Protein AF-A0A4U7JE19-F1 (afdb_monomer_lite)

Structure (mmCIF, N/CA/C/O backbone):
data_AF-A0A4U7JE19-F1
#
_entry.id   AF-A0A4U7JE19-F1
#
loop_
_atom_site.group_PDB
_atom_site.id
_atom_site.type_symbol
_atom_site.label_atom_id
_atom_site.label_alt_id
_atom_site.label_comp_id
_atom_site.label_asym_id
_atom_site.label_entity_id
_atom_site.label_seq_id
_atom_site.pdbx_PDB_ins_code
_atom_site.Cartn_x
_atom_site.Cartn_y
_atom_site.Cartn_z
_atom_site.occupancy
_atom_site.B_iso_or_equiv
_atom_site.auth_seq_id
_atom_site.auth_comp_id
_atom_site.auth_asym_id
_atom_site.auth_atom_id
_atom_site.pdbx_PDB_model_num
ATOM 1 N N . MET A 1 1 ? 9.602 -13.756 15.848 1.00 51.50 1 MET A N 1
ATOM 2 C CA . MET A 1 1 ? 9.318 -13.499 17.275 1.00 51.50 1 MET A CA 1
ATOM 3 C C . MET A 1 1 ? 8.115 -12.572 17.294 1.00 51.50 1 MET A C 1
ATOM 5 O O . MET A 1 1 ? 8.209 -11.512 16.691 1.00 51.50 1 MET A O 1
ATOM 9 N N . SER A 1 2 ? 6.963 -13.015 17.799 1.00 79.69 2 SER A N 1
ATOM 10 C CA . SER A 1 2 ? 5.766 -12.168 17.859 1.00 79.69 2 SER A CA 1
ATOM 11 C C . SER A 1 2 ? 5.886 -11.233 19.055 1.00 79.69 2 SER A C 1
ATOM 13 O O . SER A 1 2 ? 6.112 -11.711 20.164 1.00 79.69 2 SER A O 1
ATOM 15 N N . ILE A 1 3 ? 5.747 -9.933 18.824 1.00 89.31 3 ILE A N 1
ATOM 16 C CA . ILE A 1 3 ? 5.637 -8.944 19.894 1.00 89.31 3 ILE A CA 1
ATOM 17 C C . ILE A 1 3 ? 4.306 -9.143 20.639 1.00 89.31 3 ILE A C 1
ATOM 19 O O . ILE A 1 3 ? 3.271 -9.375 20.008 1.00 89.31 3 ILE A O 1
ATOM 23 N N . SER A 1 4 ? 4.332 -9.117 21.968 1.00 94.69 4 SER A N 1
ATOM 24 C CA . SER A 1 4 ? 3.131 -9.200 22.808 1.00 94.69 4 SER A CA 1
ATOM 25 C C . SER A 1 4 ? 2.327 -7.897 22.777 1.00 94.69 4 SER A C 1
ATOM 27 O O . SER A 1 4 ? 2.812 -6.851 22.339 1.00 94.69 4 SER A O 1
ATOM 29 N N . PHE A 1 5 ? 1.078 -7.947 23.247 1.00 93.50 5 PHE A N 1
ATOM 30 C CA . PHE A 1 5 ? 0.243 -6.750 23.359 1.00 93.50 5 PHE A CA 1
ATOM 31 C C . PHE A 1 5 ? 0.865 -5.733 24.324 1.00 93.50 5 PHE A C 1
ATOM 33 O O . PHE A 1 5 ? 0.943 -4.546 24.015 1.00 93.50 5 PHE A O 1
ATOM 40 N N . GLU A 1 6 ? 1.376 -6.210 25.456 1.00 96.25 6 GLU A N 1
ATOM 41 C CA . GLU A 1 6 ? 2.034 -5.389 26.466 1.00 96.25 6 GLU A CA 1
ATOM 42 C C . GLU A 1 6 ? 3.272 -4.699 25.890 1.00 96.25 6 GLU A C 1
ATOM 44 O O . GLU A 1 6 ? 3.442 -3.497 26.082 1.00 96.25 6 GLU A O 1
ATOM 49 N N . GLU A 1 7 ? 4.099 -5.419 25.127 1.00 96.62 7 GLU A N 1
ATOM 50 C CA . GLU A 1 7 ? 5.265 -4.842 24.448 1.00 96.62 7 GLU A CA 1
ATOM 51 C C . GLU A 1 7 ? 4.863 -3.828 23.367 1.00 96.62 7 GLU A C 1
ATOM 53 O O . GLU A 1 7 ? 5.480 -2.767 23.273 1.00 96.62 7 GLU A O 1
ATOM 58 N N . LEU A 1 8 ? 3.808 -4.100 22.586 1.00 95.12 8 LEU A N 1
ATOM 59 C CA . LEU A 1 8 ? 3.284 -3.159 21.586 1.00 95.12 8 LEU A CA 1
ATOM 60 C C . LEU A 1 8 ? 2.857 -1.834 22.212 1.00 95.12 8 LEU A C 1
ATOM 62 O O . LEU A 1 8 ? 3.075 -0.778 21.612 1.00 95.12 8 LEU A O 1
ATOM 66 N N . MET A 1 9 ? 2.255 -1.879 23.400 1.00 97.19 9 MET A N 1
ATOM 67 C CA . MET A 1 9 ? 1.803 -0.682 24.105 1.00 97.19 9 MET A CA 1
ATOM 68 C C . MET A 1 9 ? 2.962 0.198 24.590 1.00 97.19 9 MET A C 1
ATOM 70 O O . MET A 1 9 ? 2.796 1.414 24.679 1.00 97.19 9 MET A O 1
ATOM 74 N N . GLN A 1 10 ? 4.143 -0.384 24.828 1.00 96.88 10 GLN A N 1
ATOM 75 C CA . GLN A 1 10 ? 5.346 0.356 25.231 1.00 96.88 10 GLN A CA 1
ATOM 76 C C . GLN A 1 10 ? 6.071 1.049 24.063 1.00 96.88 10 GLN A C 1
ATOM 78 O O . GLN A 1 10 ? 7.018 1.804 24.288 1.00 96.88 10 GLN A O 1
ATOM 83 N N . ILE A 1 11 ? 5.664 0.817 22.810 1.00 96.38 11 ILE A N 1
ATOM 84 C CA . ILE A 1 11 ? 6.288 1.467 21.651 1.00 96.38 11 ILE A CA 1
ATOM 85 C C . ILE A 1 11 ? 5.779 2.904 21.523 1.00 96.38 11 ILE A C 1
ATOM 87 O O . ILE A 1 11 ? 4.625 3.142 21.166 1.00 96.38 11 ILE A O 1
ATOM 91 N N . GLY A 1 12 ? 6.667 3.876 21.742 1.00 96.19 12 GLY A N 1
ATOM 92 C CA . GLY A 1 12 ? 6.372 5.294 21.533 1.00 96.19 12 GLY A CA 1
ATOM 93 C C . GLY A 1 12 ? 5.115 5.736 22.288 1.00 96.19 12 GLY A C 1
ATOM 94 O O . GLY A 1 12 ? 5.039 5.600 23.503 1.00 96.19 12 GLY A O 1
ATOM 95 N N . ASN A 1 13 ? 4.119 6.241 21.557 1.00 96.81 13 ASN A N 1
ATOM 96 C CA . ASN A 1 13 ? 2.845 6.705 22.122 1.00 96.81 13 ASN A CA 1
ATOM 97 C C . ASN A 1 13 ? 1.699 5.691 21.950 1.00 96.81 13 ASN A C 1
ATOM 99 O O . ASN A 1 13 ? 0.528 6.076 22.006 1.00 96.81 13 ASN A O 1
ATOM 103 N N . ASN A 1 14 ? 2.000 4.412 21.706 1.00 97.06 14 ASN A N 1
ATOM 104 C CA . ASN A 1 14 ? 0.981 3.416 21.376 1.00 97.06 14 ASN A CA 1
ATOM 105 C C . ASN A 1 14 ? -0.076 3.248 22.465 1.00 97.06 14 ASN A C 1
ATOM 107 O O . ASN A 1 14 ? -1.252 3.229 22.118 1.00 97.06 14 ASN A O 1
ATOM 111 N N . GLN A 1 15 ? 0.304 3.199 23.747 1.00 97.94 15 GLN A N 1
ATOM 112 C CA . GLN A 1 15 ? -0.662 3.123 24.851 1.00 97.94 15 GLN A CA 1
ATOM 113 C C . GLN A 1 15 ? -1.706 4.248 24.773 1.00 97.94 15 GLN A C 1
ATOM 115 O O . GLN A 1 15 ? -2.908 3.991 24.758 1.00 97.94 15 GLN A O 1
ATOM 120 N N . PHE A 1 16 ? -1.249 5.498 24.653 1.00 97.75 16 PHE A N 1
ATOM 121 C CA . PHE A 1 16 ? -2.132 6.660 24.553 1.00 97.75 16 PHE A CA 1
ATOM 122 C C . PHE A 1 16 ? -3.012 6.607 23.294 1.00 97.75 16 PHE A C 1
ATOM 124 O O . PHE A 1 16 ? -4.223 6.823 23.365 1.00 97.75 16 PHE A O 1
ATOM 131 N N . ASN A 1 17 ? -2.423 6.288 22.138 1.00 97.00 17 ASN A N 1
ATOM 132 C CA . ASN A 1 17 ? -3.153 6.194 20.872 1.00 97.00 17 ASN A CA 1
ATOM 133 C C . ASN A 1 17 ? -4.205 5.077 20.896 1.00 97.00 17 ASN A C 1
ATOM 135 O O . ASN A 1 17 ? -5.307 5.261 20.381 1.00 97.00 17 ASN A O 1
ATOM 139 N N . PHE A 1 18 ? -3.887 3.938 21.513 1.00 96.56 18 PHE A N 1
ATOM 140 C CA . PHE A 1 18 ? -4.804 2.818 21.683 1.00 96.56 18 PHE A CA 1
ATOM 141 C C . PHE A 1 18 ? -5.996 3.208 22.560 1.00 96.56 18 PHE A C 1
ATOM 143 O O . PHE A 1 18 ? -7.142 2.988 22.170 1.00 96.56 18 PHE A O 1
ATOM 150 N N . GLU A 1 19 ? -5.753 3.853 23.703 1.00 97.25 19 GLU A N 1
ATOM 151 C CA . GLU A 1 19 ? -6.820 4.354 24.576 1.00 97.25 19 GLU A CA 1
ATOM 152 C C . GLU A 1 19 ? -7.736 5.347 23.847 1.00 97.25 19 GLU A C 1
ATOM 154 O O . GLU A 1 19 ? -8.962 5.224 23.925 1.00 97.25 19 GLU A O 1
ATOM 159 N N . LYS A 1 20 ? -7.162 6.279 23.072 1.00 97.31 20 LYS A N 1
ATOM 160 C CA . LYS A 1 20 ? -7.931 7.221 22.245 1.00 97.31 20 LYS A CA 1
ATOM 161 C C . LYS A 1 20 ? -8.734 6.543 21.145 1.00 97.31 20 LYS A C 1
ATOM 163 O O . LYS A 1 20 ? -9.882 6.921 20.911 1.00 97.31 20 LYS A O 1
ATOM 168 N N . LEU A 1 21 ? -8.172 5.525 20.500 1.00 95.00 21 LEU A N 1
ATOM 169 C CA . LEU A 1 21 ? -8.889 4.740 19.503 1.00 95.00 21 LEU A CA 1
ATOM 170 C C . LEU A 1 21 ? -10.094 4.026 20.132 1.00 95.00 21 LEU A C 1
ATOM 172 O O . LEU A 1 21 ? -11.197 4.102 19.596 1.00 95.00 21 LEU A O 1
ATOM 176 N N . VAL A 1 22 ? -9.914 3.397 21.298 1.00 95.00 22 VAL A N 1
ATOM 177 C CA . VAL A 1 22 ? -11.000 2.725 22.031 1.00 95.00 22 VAL A CA 1
ATOM 178 C C . VAL A 1 22 ? -12.083 3.716 22.469 1.00 95.00 22 VAL A C 1
ATOM 180 O O . VAL A 1 22 ? -13.270 3.394 22.386 1.00 95.00 22 VAL A O 1
ATOM 183 N N . GLU A 1 23 ? -11.706 4.913 22.924 1.00 96.25 23 GLU A N 1
ATOM 184 C CA . GLU A 1 23 ? -12.645 5.996 23.248 1.00 96.25 23 GLU A CA 1
ATOM 185 C C . GLU A 1 23 ? -13.483 6.387 22.018 1.00 96.25 23 GLU A C 1
ATOM 187 O O . GLU A 1 23 ? -14.715 6.397 22.086 1.00 96.25 23 GLU A O 1
ATOM 192 N N . GLN A 1 24 ? -12.835 6.614 20.870 1.00 94.88 24 GLN A N 1
ATOM 193 C CA . GLN A 1 24 ? -13.510 6.981 19.622 1.00 94.88 24 GLN A CA 1
ATOM 194 C C . GLN A 1 24 ? -14.447 5.874 19.115 1.00 94.88 24 GLN A C 1
ATOM 196 O O . GLN A 1 24 ? -15.573 6.169 18.707 1.00 94.88 24 GLN A O 1
ATOM 201 N N . MET A 1 25 ? -14.029 4.606 19.188 1.00 92.50 25 MET A N 1
ATOM 202 C CA . MET A 1 25 ? -14.845 3.448 18.788 1.00 92.50 25 MET A CA 1
ATOM 203 C C . MET A 1 25 ? -16.111 3.277 19.640 1.00 92.50 25 MET A C 1
ATOM 205 O O . MET A 1 25 ? -17.094 2.707 19.173 1.00 92.50 25 MET A O 1
ATOM 209 N N . LYS A 1 26 ? -16.108 3.769 20.886 1.00 92.56 26 LYS A N 1
ATOM 210 C CA . LYS A 1 26 ? -17.284 3.765 21.775 1.00 92.56 26 LYS A CA 1
ATOM 211 C C . LYS A 1 26 ? -18.206 4.967 21.563 1.00 92.56 26 LYS A C 1
ATOM 213 O O . LYS A 1 26 ? -19.311 4.982 22.105 1.00 92.56 26 LYS A O 1
ATOM 218 N N . SER A 1 27 ? -17.769 5.978 20.814 1.00 92.88 27 SER A N 1
ATOM 219 C CA . SER A 1 27 ? -18.594 7.142 20.494 1.00 92.88 27 SER A CA 1
ATOM 220 C C . SER A 1 27 ? -19.648 6.806 19.423 1.00 92.88 27 SER A C 1
ATOM 222 O O . SER A 1 27 ? -19.430 5.903 18.613 1.00 92.88 27 SER A O 1
ATOM 224 N N . PRO A 1 28 ? -20.760 7.561 19.332 1.00 90.75 28 PRO A N 1
ATOM 225 C CA . PRO A 1 28 ? -21.751 7.373 18.268 1.00 90.75 28 PRO A CA 1
ATOM 226 C C . PRO A 1 28 ? -21.201 7.567 16.846 1.00 90.75 28 PRO A C 1
ATOM 228 O O . PRO A 1 28 ? -21.754 7.005 15.905 1.00 90.75 28 PRO A O 1
ATOM 231 N N . LEU A 1 29 ? -20.136 8.365 16.683 1.00 89.25 29 LEU A N 1
ATOM 232 C CA . LEU A 1 29 ? -19.500 8.611 15.384 1.00 89.25 29 LEU A CA 1
ATOM 233 C C . LEU A 1 29 ? -18.667 7.407 14.912 1.00 89.25 29 LEU A C 1
ATOM 235 O O . LEU A 1 29 ? -18.529 7.201 13.709 1.00 89.25 29 LEU A O 1
ATOM 239 N N . ASN A 1 30 ? -18.157 6.604 15.853 1.00 90.81 30 ASN A N 1
ATOM 240 C CA . ASN A 1 30 ? -17.282 5.459 15.597 1.00 90.81 30 ASN A CA 1
ATOM 241 C C . ASN A 1 30 ? -16.020 5.860 14.788 1.00 90.81 30 ASN A C 1
ATOM 243 O O . ASN A 1 30 ? -15.590 7.016 14.840 1.00 90.81 30 ASN A O 1
ATOM 247 N N . ILE A 1 31 ? -15.383 4.915 14.093 1.00 93.25 31 ILE A N 1
ATOM 248 C CA . ILE A 1 31 ? -14.188 5.121 13.266 1.00 93.25 31 ILE A CA 1
ATOM 249 C C . ILE A 1 31 ? -14.462 4.815 11.789 1.00 93.25 31 ILE A C 1
ATOM 251 O O . ILE A 1 31 ? -15.330 4.009 11.455 1.00 93.25 31 ILE A O 1
ATOM 255 N N . ILE A 1 32 ? -13.658 5.419 10.913 1.00 94.81 32 ILE A N 1
ATOM 256 C CA . ILE A 1 32 ? -13.564 5.074 9.491 1.00 94.81 32 ILE A CA 1
ATOM 257 C C . ILE A 1 32 ? -12.141 4.561 9.255 1.00 94.81 32 ILE A C 1
ATOM 259 O O . ILE A 1 32 ? -11.201 5.358 9.306 1.00 94.81 32 ILE A O 1
ATOM 263 N N . PRO A 1 33 ? -11.945 3.249 9.046 1.00 94.19 33 PRO A N 1
ATOM 264 C CA . PRO A 1 33 ? -10.626 2.717 8.742 1.00 94.19 33 PRO A CA 1
ATOM 265 C C . PRO A 1 33 ? -10.117 3.248 7.398 1.00 94.19 33 PRO A C 1
ATOM 267 O O . PRO A 1 33 ? -10.840 3.218 6.402 1.00 94.19 33 PRO A O 1
ATOM 270 N N . PHE A 1 34 ? -8.857 3.682 7.372 1.00 95.19 34 PHE A N 1
ATOM 271 C CA . PHE A 1 34 ? -8.093 3.906 6.148 1.00 95.19 34 PHE A CA 1
ATOM 272 C C . PHE A 1 34 ? -7.005 2.835 6.083 1.00 95.19 34 PHE A C 1
ATOM 274 O O . PHE A 1 34 ? -6.130 2.800 6.949 1.00 95.19 34 PHE A O 1
ATOM 281 N N . VAL A 1 35 ? -7.047 1.962 5.077 1.00 93.38 35 VAL A N 1
ATOM 282 C CA . VAL A 1 35 ? -6.135 0.816 4.960 1.00 93.38 35 VAL A CA 1
ATOM 283 C C . VAL A 1 35 ? -5.394 0.787 3.626 1.00 93.38 35 VAL A C 1
ATOM 285 O O . VAL A 1 35 ? -5.968 1.069 2.580 1.00 93.38 35 VAL A O 1
ATOM 288 N N . GLY A 1 36 ? -4.110 0.435 3.672 1.00 92.94 36 GLY A N 1
ATOM 289 C CA . GLY A 1 36 ? -3.252 0.289 2.492 1.00 92.94 36 GLY A CA 1
ATOM 290 C C . GLY A 1 36 ? -2.763 -1.146 2.284 1.00 92.94 36 GLY A C 1
ATOM 291 O O . GLY A 1 36 ? -3.180 -2.069 2.992 1.00 92.94 36 GLY A O 1
ATOM 292 N N . ALA A 1 37 ? -1.840 -1.325 1.330 1.00 91.06 37 ALA A N 1
ATOM 293 C CA . ALA A 1 37 ? -1.460 -2.640 0.792 1.00 91.06 37 ALA A CA 1
ATOM 294 C C . ALA A 1 37 ? -0.884 -3.592 1.852 1.00 91.06 37 ALA A C 1
ATOM 296 O O . ALA A 1 37 ? -0.941 -4.809 1.706 1.00 91.06 37 ALA A O 1
ATOM 297 N N . GLY A 1 38 ? -0.394 -3.046 2.970 1.00 90.88 38 GLY A N 1
ATOM 298 C CA . GLY A 1 38 ? 0.042 -3.833 4.123 1.00 90.88 38 GLY A CA 1
ATOM 299 C C . GLY A 1 38 ? -1.049 -4.732 4.716 1.00 90.88 38 GLY A C 1
ATOM 300 O O . GLY A 1 38 ? -0.713 -5.764 5.285 1.00 90.88 38 GLY A O 1
ATOM 301 N N . MET A 1 39 ? -2.333 -4.394 4.550 1.00 90.88 39 MET A N 1
ATOM 302 C CA . MET A 1 39 ? -3.446 -5.238 5.009 1.00 90.88 39 MET A CA 1
ATOM 303 C C . MET A 1 39 ? -3.683 -6.461 4.121 1.00 90.88 39 MET A C 1
ATOM 305 O O . MET A 1 39 ? -4.260 -7.437 4.585 1.00 90.88 39 MET A O 1
ATOM 309 N N . SER A 1 40 ? -3.207 -6.432 2.879 1.00 89.88 40 SER A N 1
ATOM 310 C CA . SER A 1 40 ? -3.330 -7.543 1.933 1.00 89.88 40 SER A CA 1
ATOM 311 C C . SER A 1 40 ? -2.061 -8.403 1.869 1.00 89.88 40 SER A C 1
ATOM 313 O O . SER A 1 40 ? -2.01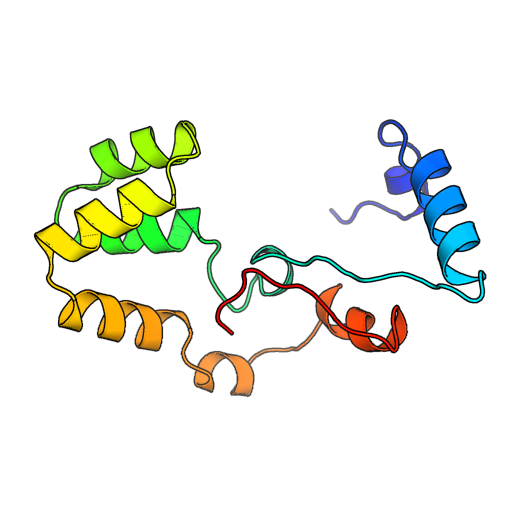9 -9.413 1.168 1.00 89.88 40 SER A O 1
ATOM 315 N N . CYS A 1 41 ? -1.019 -8.042 2.624 1.00 86.75 41 CYS A N 1
ATOM 316 C CA . CYS A 1 41 ? 0.186 -8.848 2.797 1.00 86.75 41 CYS A CA 1
ATOM 317 C C . CYS A 1 41 ? -0.115 -10.046 3.728 1.00 86.75 41 CYS A C 1
ATOM 319 O O . CYS A 1 41 ? -0.744 -9.845 4.768 1.00 86.75 41 CYS A O 1
ATOM 321 N N . PRO A 1 42 ? 0.329 -11.280 3.412 1.00 86.81 42 PRO A N 1
ATOM 322 C CA . PRO A 1 42 ? 1.278 -11.644 2.353 1.00 86.81 42 PRO A CA 1
ATOM 323 C C . PRO A 1 42 ? 0.647 -12.072 1.017 1.00 86.81 42 PRO A C 1
ATOM 325 O O . PRO A 1 42 ? 1.365 -12.560 0.148 1.00 86.81 42 PRO A O 1
ATOM 328 N N . ILE A 1 43 ? -0.668 -11.936 0.841 1.00 90.44 43 ILE A N 1
ATOM 329 C CA . ILE A 1 43 ? -1.380 -12.425 -0.353 1.00 90.44 43 ILE A CA 1
ATOM 330 C C . ILE A 1 43 ? -0.972 -11.630 -1.599 1.00 90.44 43 ILE A C 1
ATOM 332 O O . ILE A 1 43 ? -0.695 -12.213 -2.651 1.00 90.44 43 ILE A O 1
ATOM 336 N N . TYR A 1 44 ? -0.902 -10.307 -1.462 1.00 92.38 44 TYR A N 1
ATOM 337 C CA . TYR A 1 44 ? -0.552 -9.381 -2.534 1.00 92.38 44 TYR A CA 1
ATOM 338 C C . TYR A 1 44 ? 0.695 -8.556 -2.183 1.00 92.38 44 TYR A C 1
ATOM 340 O O . TYR A 1 44 ? 0.958 -8.300 -1.003 1.00 92.38 44 TYR A O 1
ATOM 348 N N . PRO A 1 45 ? 1.505 -8.165 -3.188 1.00 93.44 45 PRO A N 1
ATOM 349 C CA . PRO A 1 45 ? 2.706 -7.374 -2.955 1.00 93.44 45 PRO A CA 1
ATOM 350 C C . PRO A 1 45 ? 2.362 -5.954 -2.490 1.00 93.44 45 PRO A C 1
ATOM 352 O O . PRO A 1 45 ? 1.328 -5.393 -2.846 1.00 93.44 45 PRO A O 1
ATOM 355 N N . LEU A 1 46 ? 3.283 -5.331 -1.752 1.00 94.62 46 LEU A N 1
ATOM 356 C CA . LEU A 1 46 ? 3.242 -3.886 -1.522 1.00 94.62 46 LEU A CA 1
ATOM 357 C C . LEU A 1 46 ? 3.462 -3.135 -2.842 1.00 94.62 46 LEU A C 1
ATOM 359 O O . LEU A 1 46 ? 4.170 -3.630 -3.720 1.00 94.62 46 LEU A O 1
ATOM 363 N N . TRP A 1 47 ? 2.942 -1.907 -2.944 1.00 94.88 47 TRP A N 1
ATOM 364 C CA . TRP A 1 47 ? 3.106 -1.056 -4.130 1.00 94.88 47 TRP A CA 1
ATOM 365 C C . TRP A 1 47 ? 4.567 -0.880 -4.556 1.00 94.88 47 TRP A C 1
ATOM 367 O O . TRP A 1 47 ? 4.875 -0.985 -5.739 1.00 94.88 47 TRP A O 1
ATOM 377 N N . GLU A 1 48 ? 5.481 -0.697 -3.600 1.00 95.81 48 GLU A N 1
ATOM 378 C CA . GLU A 1 48 ? 6.916 -0.603 -3.887 1.00 95.81 48 GLU A CA 1
ATOM 379 C C . GLU A 1 48 ? 7.441 -1.886 -4.549 1.00 95.81 48 GLU A C 1
ATOM 381 O O . GLU A 1 48 ? 8.062 -1.839 -5.607 1.00 95.81 48 GLU A O 1
ATOM 386 N N . THR A 1 49 ? 7.142 -3.050 -3.967 1.00 95.88 49 THR A N 1
ATOM 387 C CA . THR A 1 49 ? 7.562 -4.349 -4.512 1.00 95.88 49 THR A CA 1
ATOM 388 C C . THR A 1 49 ? 6.961 -4.608 -5.890 1.00 95.88 49 THR A C 1
ATOM 390 O O . THR A 1 49 ? 7.646 -5.123 -6.772 1.00 95.88 49 THR A O 1
ATOM 393 N N . PHE A 1 50 ? 5.694 -4.248 -6.081 1.00 96.12 50 PHE A N 1
ATOM 394 C CA . PHE A 1 50 ? 4.995 -4.386 -7.352 1.00 96.12 50 PHE A CA 1
ATOM 395 C C . PHE A 1 50 ? 5.668 -3.565 -8.463 1.00 96.12 50 PHE A C 1
ATOM 397 O O . PHE A 1 50 ? 6.078 -4.137 -9.474 1.00 96.12 50 PHE A O 1
ATOM 404 N N . LEU A 1 51 ? 5.864 -2.260 -8.245 1.00 97.06 51 LEU A N 1
ATOM 405 C CA . LEU A 1 51 ? 6.479 -1.365 -9.232 1.00 97.06 51 LEU A CA 1
ATOM 406 C C . LEU A 1 51 ? 7.936 -1.747 -9.517 1.00 97.06 51 LEU A C 1
ATOM 408 O O . LEU A 1 51 ? 8.364 -1.720 -10.666 1.00 97.06 51 LEU A O 1
ATOM 412 N N . LEU A 1 52 ? 8.690 -2.180 -8.501 1.00 97.88 52 LEU A N 1
ATOM 413 C CA . LEU A 1 52 ? 10.058 -2.669 -8.688 1.00 97.88 52 LEU A CA 1
ATOM 414 C C . LEU A 1 52 ? 10.133 -3.972 -9.488 1.00 97.88 52 LEU A C 1
ATOM 416 O O . LEU A 1 52 ? 11.111 -4.185 -10.200 1.00 97.88 52 LEU A O 1
ATOM 420 N N . ASN A 1 53 ? 9.147 -4.861 -9.366 1.00 96.50 53 ASN A N 1
ATOM 421 C CA . ASN A 1 53 ? 9.104 -6.070 -10.187 1.00 96.50 53 ASN A CA 1
ATOM 422 C C . ASN A 1 53 ? 8.808 -5.728 -11.644 1.00 96.50 53 ASN A C 1
ATOM 424 O O . ASN A 1 53 ? 9.494 -6.226 -12.525 1.00 96.50 53 ASN A O 1
ATOM 428 N N . MET A 1 54 ? 7.869 -4.818 -11.881 1.00 96.31 54 MET A N 1
ATOM 429 C CA . MET A 1 54 ? 7.555 -4.346 -13.224 1.00 96.31 54 MET A CA 1
ATOM 430 C C . MET A 1 54 ? 8.740 -3.599 -13.865 1.00 96.31 54 MET A C 1
ATOM 432 O O . MET A 1 54 ? 9.055 -3.811 -15.030 1.00 96.31 54 MET A O 1
ATOM 436 N N . ALA A 1 55 ? 9.475 -2.803 -13.082 1.00 97.25 55 ALA A N 1
ATOM 437 C CA . ALA A 1 55 ? 10.673 -2.102 -13.541 1.00 97.25 55 ALA A CA 1
ATOM 438 C C . ALA A 1 55 ? 11.805 -3.033 -14.001 1.00 97.25 55 ALA A C 1
ATOM 440 O O . ALA A 1 55 ? 12.663 -2.604 -14.769 1.00 97.25 55 ALA A O 1
ATOM 441 N N . LYS A 1 56 ? 11.830 -4.296 -13.551 1.00 96.44 56 LYS A N 1
ATOM 442 C CA . LYS A 1 56 ? 12.794 -5.293 -14.046 1.00 96.44 56 LYS A CA 1
ATOM 443 C C . LYS A 1 56 ? 12.467 -5.754 -15.462 1.00 96.44 56 LYS A C 1
ATOM 445 O O . LYS A 1 56 ? 13.394 -6.033 -16.205 1.00 96.44 56 LYS A O 1
ATOM 450 N N . GLU A 1 57 ? 11.189 -5.800 -15.837 1.00 94.69 57 GLU A N 1
ATOM 451 C CA . GLU A 1 57 ? 10.757 -6.235 -17.175 1.00 94.69 57 GLU A CA 1
ATOM 452 C C . GLU A 1 57 ? 11.153 -5.236 -18.275 1.00 94.69 57 GLU A C 1
ATOM 454 O O . GLU A 1 57 ? 11.214 -5.596 -19.446 1.00 94.69 57 GLU A O 1
ATOM 459 N N . VAL A 1 58 ? 11.446 -3.987 -17.894 1.00 95.06 58 VAL A N 1
ATOM 460 C CA . VAL A 1 58 ? 11.845 -2.897 -18.802 1.00 95.06 58 VAL A CA 1
ATOM 461 C C . VAL A 1 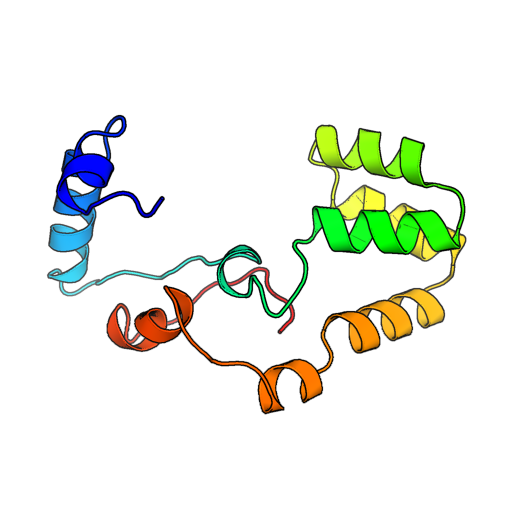58 ? 13.238 -2.329 -18.497 1.00 95.06 58 VAL A C 1
ATOM 463 O O . VAL A 1 58 ? 13.569 -1.242 -18.957 1.00 95.06 58 VAL A O 1
ATOM 466 N N . ASP A 1 59 ? 14.057 -3.030 -17.704 1.00 95.94 59 ASP A N 1
ATOM 467 C CA . ASP A 1 59 ? 15.429 -2.623 -17.345 1.00 95.94 59 ASP A CA 1
ATOM 468 C C . ASP A 1 59 ? 15.556 -1.223 -16.681 1.00 95.94 59 ASP A C 1
ATOM 470 O O . ASP A 1 59 ? 16.578 -0.549 -16.809 1.00 95.94 59 ASP A O 1
ATOM 474 N N . ARG A 1 60 ? 14.544 -0.789 -15.910 1.00 96.31 60 ARG A N 1
ATOM 475 C CA . ARG A 1 60 ? 14.461 0.536 -15.238 1.00 96.31 60 ARG A CA 1
ATOM 476 C C . ARG A 1 60 ? 14.506 0.473 -13.705 1.00 96.31 60 ARG A C 1
ATOM 478 O O . ARG A 1 60 ? 14.069 1.395 -13.012 1.00 96.31 60 ARG A O 1
ATOM 485 N N . TYR A 1 61 ? 14.978 -0.639 -13.135 1.00 97.56 61 TYR A N 1
ATOM 486 C CA . TYR A 1 61 ? 14.904 -0.890 -11.688 1.00 97.56 61 TYR A CA 1
ATOM 487 C C . TYR A 1 61 ? 15.521 0.233 -10.839 1.00 97.56 61 TYR A C 1
ATOM 489 O O . TYR A 1 61 ? 14.942 0.629 -9.828 1.00 97.56 61 TYR A O 1
ATOM 497 N N . ASN A 1 62 ? 16.692 0.743 -11.230 1.00 97.81 62 ASN A N 1
ATOM 498 C CA . ASN A 1 62 ? 17.426 1.726 -10.431 1.00 97.81 62 ASN A CA 1
ATOM 499 C C . ASN A 1 62 ? 16.714 3.082 -10.419 1.00 97.81 62 ASN A C 1
ATOM 501 O O . ASN A 1 62 ? 16.535 3.676 -9.357 1.00 97.81 62 ASN A O 1
ATOM 505 N N . GLU A 1 63 ? 16.272 3.547 -11.585 1.00 97.88 63 GLU A N 1
ATOM 506 C CA . GLU A 1 63 ? 15.547 4.802 -11.764 1.00 97.88 63 GLU A CA 1
ATOM 507 C C . GLU A 1 63 ? 14.246 4.783 -10.962 1.00 97.88 63 GLU A C 1
ATOM 509 O O . GLU A 1 63 ? 13.988 5.694 -10.173 1.00 97.88 63 GLU A O 1
ATOM 514 N N . ILE A 1 64 ? 13.468 3.705 -11.101 1.00 98.25 64 ILE A N 1
ATOM 515 C CA . ILE A 1 64 ? 12.205 3.537 -10.381 1.00 98.25 64 ILE A CA 1
ATOM 516 C C . ILE A 1 64 ? 12.454 3.422 -8.876 1.00 98.25 64 ILE A C 1
ATOM 518 O O . ILE A 1 64 ? 11.785 4.097 -8.099 1.00 98.25 64 ILE A O 1
ATOM 522 N N . SER A 1 65 ? 13.458 2.661 -8.433 1.00 98.19 65 SER A N 1
ATOM 523 C CA . SER A 1 65 ? 13.805 2.573 -7.007 1.00 98.19 65 SER A CA 1
ATOM 524 C C . SER A 1 65 ? 14.125 3.939 -6.392 1.00 98.19 65 SER A C 1
ATOM 526 O O . SER A 1 65 ? 13.665 4.237 -5.288 1.00 98.19 65 SER A O 1
ATOM 528 N N . GLU A 1 66 ? 14.855 4.803 -7.101 1.00 98.19 66 GLU A N 1
ATOM 529 C CA . GLU A 1 66 ? 15.154 6.159 -6.628 1.00 98.19 66 GLU A CA 1
ATOM 530 C C . GLU A 1 66 ? 13.914 7.064 -6.579 1.00 98.19 66 GLU A C 1
ATOM 532 O O . GLU A 1 66 ? 13.810 7.912 -5.689 1.00 98.19 66 GLU A O 1
ATOM 537 N N . MET A 1 67 ? 12.953 6.884 -7.489 1.00 98.31 67 MET A N 1
ATOM 538 C CA . MET A 1 67 ? 11.663 7.583 -7.437 1.00 98.31 67 MET A CA 1
ATOM 539 C C . MET A 1 67 ? 10.835 7.135 -6.227 1.00 98.31 67 MET A C 1
ATOM 541 O O . MET A 1 67 ? 10.332 7.975 -5.477 1.00 98.31 67 MET A O 1
ATOM 545 N N . LEU A 1 68 ? 10.767 5.827 -5.969 1.00 97.75 68 LEU A N 1
ATOM 546 C CA . LEU A 1 68 ? 10.008 5.263 -4.848 1.00 97.75 68 LEU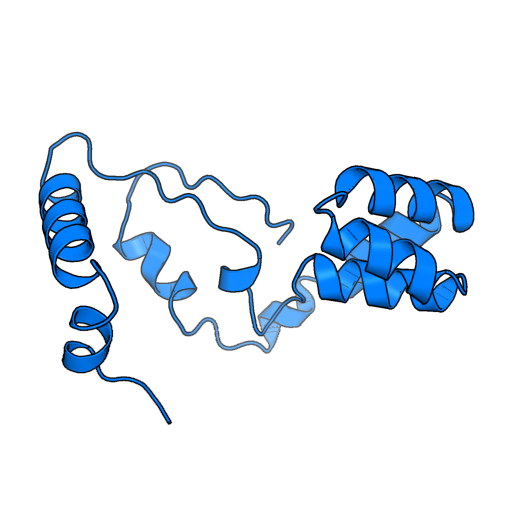 A CA 1
ATOM 547 C C . LEU A 1 68 ? 10.580 5.688 -3.491 1.00 97.75 68 LEU A C 1
ATOM 549 O O . LEU A 1 68 ? 9.820 6.062 -2.599 1.00 97.75 68 LEU A O 1
ATOM 553 N N . LYS A 1 69 ? 11.911 5.763 -3.352 1.00 97.56 69 LYS A N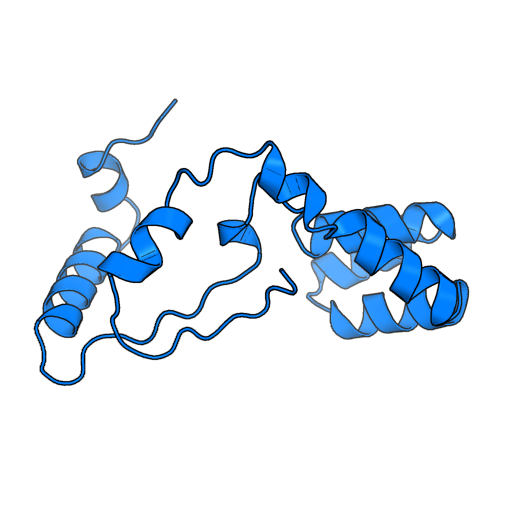 1
ATOM 554 C CA . LYS A 1 69 ? 12.564 6.325 -2.151 1.00 97.56 69 LYS A CA 1
ATOM 555 C C . LYS A 1 69 ? 12.182 7.783 -1.881 1.00 97.56 69 LYS A C 1
ATOM 557 O O . LYS A 1 69 ? 12.232 8.222 -0.734 1.00 97.56 69 LYS A O 1
ATOM 562 N N . LYS A 1 70 ? 11.809 8.536 -2.920 1.00 97.62 70 LYS A N 1
ATOM 563 C CA . LYS A 1 70 ? 11.329 9.925 -2.823 1.00 97.62 70 LYS A CA 1
ATOM 564 C C . LYS A 1 70 ? 9.810 10.023 -2.640 1.00 97.62 70 LYS A C 1
ATOM 566 O O . LYS A 1 70 ? 9.296 11.133 -2.552 1.00 97.62 70 LYS A O 1
ATOM 571 N N . GLY A 1 71 ? 9.099 8.896 -2.581 1.00 96.69 71 GLY A N 1
ATOM 572 C CA . GLY A 1 71 ? 7.640 8.854 -2.487 1.00 96.69 71 GLY A CA 1
ATOM 573 C C . GLY A 1 71 ? 6.911 9.152 -3.801 1.00 96.69 71 GLY A C 1
ATOM 574 O O . GLY A 1 71 ? 5.707 9.384 -3.771 1.00 96.69 71 GLY A O 1
ATOM 575 N N . LEU A 1 72 ? 7.609 9.137 -4.942 1.00 97.94 72 LEU A N 1
ATOM 576 C CA . LEU A 1 72 ? 7.061 9.456 -6.269 1.00 97.94 72 LEU A CA 1
ATOM 577 C C . LEU A 1 72 ? 6.429 8.217 -6.923 1.00 97.94 72 LEU A C 1
ATOM 579 O O . LEU A 1 72 ? 6.913 7.710 -7.937 1.00 97.94 72 LEU A O 1
ATOM 583 N N . PHE A 1 73 ? 5.399 7.660 -6.282 1.00 96.12 73 PHE A N 1
ATOM 584 C CA . PHE A 1 73 ? 4.758 6.414 -6.724 1.00 96.12 73 PHE A CA 1
ATOM 585 C C . PHE A 1 73 ? 3.972 6.587 -8.028 1.00 96.12 73 PHE A C 1
ATOM 587 O O . PHE A 1 73 ? 4.057 5.732 -8.909 1.00 96.12 73 PHE A O 1
ATOM 594 N N . GLU A 1 74 ? 3.218 7.680 -8.157 1.00 96.25 74 GLU A N 1
ATOM 595 C CA . GLU A 1 74 ? 2.384 7.937 -9.336 1.00 96.25 74 GLU A CA 1
ATOM 596 C C . GLU A 1 74 ? 3.245 8.223 -10.569 1.00 96.25 74 GLU A C 1
ATOM 598 O O . GLU A 1 74 ? 2.998 7.676 -11.643 1.00 96.25 74 GLU A O 1
ATOM 603 N N . GLU A 1 75 ? 4.310 9.009 -10.408 1.00 98.25 75 GLU A N 1
ATOM 604 C CA . GLU A 1 75 ? 5.258 9.297 -11.481 1.00 98.25 75 GLU A CA 1
ATOM 605 C C . GLU A 1 75 ? 6.017 8.039 -11.906 1.00 98.25 75 GLU A C 1
ATOM 607 O O . GLU A 1 75 ? 6.198 7.810 -13.099 1.00 98.25 75 GLU A O 1
ATOM 612 N N . ALA A 1 76 ? 6.423 7.193 -10.952 1.00 98.00 76 ALA A N 1
ATOM 613 C CA . ALA A 1 76 ? 7.081 5.926 -11.258 1.00 98.00 76 ALA A CA 1
ATOM 614 C C . ALA A 1 76 ? 6.165 4.993 -12.066 1.00 98.00 76 ALA A C 1
ATOM 616 O O . ALA A 1 76 ? 6.604 4.397 -13.049 1.00 98.00 76 ALA A O 1
ATOM 617 N N . ALA A 1 77 ? 4.887 4.893 -11.689 1.00 96.94 77 ALA A N 1
ATOM 618 C CA . ALA A 1 77 ? 3.902 4.142 -12.462 1.00 96.94 77 ALA A CA 1
ATOM 619 C C . ALA A 1 77 ? 3.702 4.743 -13.864 1.00 96.94 77 ALA A C 1
ATOM 621 O O . ALA A 1 77 ? 3.620 3.999 -14.838 1.00 96.94 77 ALA A O 1
ATOM 622 N N . GLY A 1 78 ? 3.682 6.075 -13.985 1.00 97.50 78 GLY A N 1
ATOM 623 C CA . GLY A 1 78 ? 3.590 6.772 -15.269 1.00 97.50 78 GLY A CA 1
ATOM 624 C C . GLY A 1 78 ? 4.758 6.465 -16.211 1.00 97.50 78 GLY A C 1
ATOM 625 O O . GLY A 1 78 ? 4.531 6.155 -17.378 1.00 97.50 78 GLY A O 1
ATOM 626 N N . GLU A 1 79 ? 5.993 6.486 -15.705 1.00 97.75 79 GLU A N 1
ATOM 627 C CA . GLU A 1 79 ? 7.187 6.098 -16.472 1.00 97.75 79 GLU A CA 1
ATOM 628 C C . GLU A 1 79 ? 7.099 4.645 -16.952 1.00 97.75 79 GLU A C 1
ATOM 630 O O . GLU A 1 79 ? 7.334 4.366 -18.125 1.00 97.75 79 GLU A O 1
ATOM 635 N N . LEU A 1 80 ? 6.670 3.728 -16.080 1.00 97.69 80 LEU A N 1
ATOM 636 C CA . LEU A 1 80 ? 6.492 2.322 -16.444 1.00 97.69 80 LEU A CA 1
ATOM 637 C C . LEU A 1 80 ? 5.426 2.140 -17.531 1.00 97.69 80 LEU A C 1
ATOM 639 O O . LEU A 1 80 ? 5.670 1.423 -18.498 1.00 97.69 80 LEU A O 1
ATOM 643 N N . ILE A 1 81 ? 4.283 2.826 -17.425 1.00 97.31 81 ILE A N 1
ATOM 644 C CA . ILE A 1 81 ? 3.232 2.813 -18.458 1.00 97.31 81 ILE A CA 1
ATOM 645 C C . ILE A 1 81 ? 3.761 3.351 -19.791 1.00 97.31 81 ILE A C 1
ATOM 647 O O . ILE A 1 81 ? 3.402 2.815 -20.839 1.00 97.31 81 ILE A O 1
ATOM 651 N N . ASN A 1 82 ? 4.590 4.397 -19.771 1.00 96.88 82 ASN A N 1
ATOM 652 C CA . ASN A 1 82 ? 5.185 4.953 -20.986 1.00 96.88 82 ASN A CA 1
ATOM 653 C C . ASN A 1 82 ? 6.158 3.966 -21.650 1.00 96.88 82 ASN A C 1
ATOM 655 O O . ASN A 1 82 ? 6.171 3.877 -22.878 1.00 96.88 82 ASN A O 1
ATOM 659 N N . ASP A 1 83 ? 6.923 3.217 -20.853 1.00 95.56 83 ASP A N 1
ATOM 660 C CA . ASP A 1 83 ? 7.953 2.297 -21.342 1.00 95.56 83 ASP A CA 1
ATOM 661 C C . ASP A 1 83 ? 7.370 0.974 -21.885 1.00 95.56 83 ASP A C 1
ATOM 663 O O . ASP A 1 83 ? 7.767 0.536 -22.965 1.00 95.56 83 ASP A O 1
ATOM 667 N N . MET A 1 84 ? 6.411 0.343 -21.191 1.00 94.94 84 MET A N 1
ATOM 668 C CA . MET A 1 84 ? 5.796 -0.927 -21.645 1.00 94.94 84 MET A CA 1
ATOM 669 C C . MET A 1 84 ? 4.501 -0.748 -22.441 1.00 94.94 84 MET A C 1
ATOM 671 O O . MET A 1 84 ? 4.071 -1.637 -23.171 1.00 94.94 84 MET A O 1
ATOM 675 N N . GLY A 1 85 ? 3.853 0.405 -22.309 1.00 95.81 85 GLY A N 1
ATOM 676 C CA . GLY A 1 85 ? 2.511 0.632 -22.821 1.00 95.81 85 GLY A CA 1
ATOM 677 C C . GLY A 1 85 ? 1.415 0.161 -21.862 1.00 95.81 85 GLY A C 1
ATOM 678 O O . GLY A 1 85 ? 1.556 -0.775 -21.079 1.00 95.81 85 GLY A O 1
ATOM 679 N N . LYS A 1 86 ? 0.253 0.815 -21.960 1.00 94.75 86 LYS A N 1
ATOM 680 C CA . LYS A 1 86 ? -0.884 0.603 -21.050 1.00 94.75 86 LYS A CA 1
ATOM 681 C C . LYS A 1 86 ? -1.355 -0.855 -20.965 1.00 94.75 86 LYS A C 1
ATOM 683 O O . LYS A 1 86 ? -1.771 -1.293 -19.902 1.00 94.75 86 LYS A O 1
ATOM 688 N N . ARG A 1 87 ? -1.334 -1.589 -22.080 1.00 96.12 87 ARG A N 1
ATOM 689 C CA . ARG A 1 87 ? -1.845 -2.965 -22.120 1.00 96.12 87 ARG A CA 1
ATOM 690 C C . ARG A 1 87 ? -1.007 -3.901 -21.254 1.00 96.12 87 ARG A C 1
ATOM 692 O O . ARG A 1 87 ? -1.564 -4.588 -20.412 1.00 96.12 87 ARG A O 1
ATOM 699 N N . ASP A 1 88 ? 0.307 -3.878 -21.441 1.00 94.81 88 ASP A N 1
ATOM 700 C CA . ASP A 1 88 ? 1.217 -4.763 -20.714 1.00 94.81 88 ASP A CA 1
ATOM 701 C C . ASP A 1 88 ? 1.235 -4.406 -19.219 1.00 94.81 88 ASP A C 1
ATOM 703 O O . ASP A 1 88 ? 1.286 -5.290 -18.365 1.00 94.81 88 ASP A O 1
ATOM 707 N N . PHE A 1 89 ? 1.077 -3.117 -18.893 1.00 95.12 89 PHE A N 1
ATOM 708 C CA . PHE A 1 89 ? 0.876 -2.655 -17.519 1.00 95.12 89 PHE A CA 1
ATOM 709 C C . PHE A 1 89 ? -0.392 -3.248 -16.880 1.00 95.12 89 PHE A C 1
ATOM 711 O O . PHE A 1 89 ? -0.334 -3.783 -15.769 1.00 95.12 89 PHE A O 1
ATOM 718 N N . ASP A 1 90 ? -1.533 -3.160 -17.573 1.00 94.88 90 ASP A N 1
ATOM 719 C CA . ASP A 1 90 ? -2.813 -3.693 -17.093 1.00 94.88 90 ASP A CA 1
ATOM 720 C C . ASP A 1 90 ? -2.745 -5.227 -16.931 1.00 94.88 90 ASP A C 1
ATOM 722 O O . ASP A 1 90 ? -3.183 -5.758 -15.909 1.00 94.88 90 ASP A O 1
ATOM 726 N N . ASP A 1 91 ? -2.118 -5.937 -17.876 1.00 95.50 91 ASP A N 1
ATOM 727 C CA . ASP A 1 91 ? -1.921 -7.393 -17.801 1.00 95.50 91 ASP A CA 1
ATOM 728 C C . ASP A 1 91 ? -1.055 -7.774 -16.577 1.00 95.50 91 ASP A C 1
ATOM 730 O O . ASP A 1 91 ? -1.342 -8.745 -15.863 1.00 95.50 91 ASP A O 1
ATOM 734 N N . PHE A 1 92 ? -0.020 -6.983 -16.269 1.00 94.81 92 PHE A N 1
ATOM 735 C CA . PHE A 1 92 ? 0.834 -7.199 -15.097 1.00 94.81 92 PHE A CA 1
ATOM 736 C C . PHE A 1 92 ? 0.100 -6.913 -13.775 1.00 94.81 92 PHE A C 1
ATOM 738 O O . PHE A 1 92 ? 0.300 -7.638 -12.789 1.00 94.81 92 PHE A O 1
ATOM 745 N N . MET A 1 93 ? -0.770 -5.893 -13.746 1.00 94.56 93 MET A N 1
ATOM 746 C CA . MET A 1 93 ? -1.690 -5.616 -12.633 1.00 94.56 93 MET A CA 1
ATOM 747 C C . MET A 1 93 ? -2.622 -6.808 -12.390 1.00 94.56 93 MET A C 1
ATOM 749 O O . MET A 1 93 ? -2.663 -7.333 -11.275 1.00 94.56 93 MET A O 1
ATOM 753 N N . GLU A 1 94 ? -3.318 -7.286 -13.425 1.00 94.69 94 GLU A N 1
ATOM 754 C CA . GLU A 1 94 ? -4.240 -8.424 -13.313 1.00 94.69 94 GLU A CA 1
ATOM 755 C C . GLU A 1 94 ? -3.529 -9.688 -12.817 1.00 94.69 94 GLU A C 1
ATOM 757 O O . GLU A 1 94 ? -4.013 -10.355 -11.902 1.00 94.69 94 GLU A O 1
ATOM 762 N N . MET A 1 95 ? -2.343 -9.994 -13.348 1.00 94.31 95 MET A N 1
ATOM 763 C CA . MET A 1 95 ? -1.546 -11.144 -12.908 1.00 94.31 95 MET A CA 1
ATOM 764 C C . MET A 1 95 ? -1.075 -11.005 -11.449 1.00 94.31 95 MET A C 1
ATOM 766 O O . MET A 1 95 ? -1.060 -11.974 -10.673 1.00 94.31 95 MET A O 1
ATOM 770 N N . SER A 1 96 ? -0.657 -9.804 -11.048 1.00 93.62 96 SER A N 1
ATOM 771 C CA . SER A 1 96 ? -0.125 -9.549 -9.706 1.00 93.62 96 SER A CA 1
ATOM 772 C C . SER A 1 96 ? -1.208 -9.570 -8.636 1.00 93.62 96 SER A C 1
ATOM 774 O O . SER A 1 96 ? -0.950 -10.083 -7.542 1.00 93.62 96 SER A O 1
ATOM 776 N N . PHE A 1 97 ? -2.417 -9.128 -8.971 1.00 93.44 97 PHE A N 1
ATOM 777 C CA . PHE A 1 97 ? -3.551 -9.037 -8.053 1.00 93.44 97 PHE A CA 1
ATOM 778 C C . PHE A 1 97 ? -4.688 -10.026 -8.384 1.00 93.44 97 PHE A C 1
ATOM 780 O O . PHE A 1 97 ? -5.828 -9.837 -7.970 1.00 93.44 97 PHE A O 1
ATOM 787 N N . ASP A 1 98 ? -4.389 -11.125 -9.093 1.00 93.31 98 ASP A N 1
ATOM 788 C CA . ASP A 1 98 ? -5.395 -12.129 -9.480 1.00 93.31 98 ASP A CA 1
ATOM 789 C C . ASP A 1 98 ? -6.140 -12.682 -8.246 1.00 93.31 98 ASP A C 1
ATOM 791 O O . ASP A 1 98 ? -5.542 -13.156 -7.271 1.00 93.31 98 ASP A O 1
ATOM 795 N N . LYS A 1 99 ? -7.476 -12.679 -8.309 1.00 89.56 99 LYS A N 1
ATOM 796 C CA . LYS A 1 99 ? -8.380 -13.216 -7.278 1.00 89.56 99 LYS A CA 1
ATOM 797 C C . LYS A 1 99 ? -8.170 -14.705 -7.011 1.00 89.56 99 LYS A C 1
ATOM 799 O O . LYS A 1 99 ? -8.510 -15.186 -5.932 1.00 89.56 99 LYS A O 1
ATOM 804 N N . LYS A 1 100 ? -7.592 -15.461 -7.949 1.00 91.12 100 LYS A N 1
ATOM 805 C CA . LYS A 1 100 ? -7.220 -16.868 -7.720 1.00 91.12 100 LYS A CA 1
ATOM 806 C C . LYS A 1 100 ? -6.228 -17.028 -6.568 1.00 91.12 100 LYS A C 1
ATOM 808 O O . LYS A 1 100 ? -6.238 -18.075 -5.925 1.00 91.12 100 LYS A O 1
ATOM 813 N N . LYS A 1 101 ? -5.421 -16.002 -6.261 1.00 89.06 101 LYS A N 1
ATOM 814 C CA . LYS A 1 101 ? -4.510 -16.015 -5.103 1.00 89.06 101 LYS A CA 1
ATOM 815 C C . LYS A 1 101 ? -5.272 -16.090 -3.775 1.00 89.06 101 LYS A C 1
ATOM 817 O O . LYS A 1 101 ? -4.786 -16.734 -2.853 1.00 89.06 101 LYS A O 1
ATOM 822 N N . LEU A 1 102 ? -6.495 -15.551 -3.707 1.00 87.50 102 LEU A N 1
ATOM 823 C CA . LEU A 1 102 ? -7.356 -15.631 -2.520 1.00 87.50 102 LEU A CA 1
ATOM 824 C C . LEU A 1 102 ? -7.935 -17.030 -2.289 1.00 87.50 102 LEU A C 1
ATOM 826 O O . LEU A 1 102 ? -8.148 -17.413 -1.146 1.00 87.50 102 LEU A O 1
ATOM 830 N N . GLN A 1 103 ? -8.179 -17.811 -3.348 1.00 85.88 103 GLN A N 1
ATOM 831 C CA . GLN A 1 103 ? -8.827 -19.128 -3.226 1.00 85.88 103 GLN A CA 1
ATOM 832 C C . GLN A 1 103 ? -8.012 -20.118 -2.387 1.00 85.88 103 GLN A C 1
ATOM 834 O O . GLN A 1 103 ? -8.580 -21.007 -1.759 1.00 85.88 103 GLN A O 1
ATOM 839 N N . ASN A 1 104 ? -6.690 -19.946 -2.371 1.00 75.69 104 ASN A N 1
ATOM 840 C CA . ASN A 1 104 ? -5.760 -20.794 -1.631 1.00 75.69 104 ASN A CA 1
ATOM 841 C C . ASN A 1 104 ? -5.145 -20.083 -0.414 1.00 75.69 104 ASN A C 1
ATOM 843 O O . ASN A 1 104 ? -4.290 -20.663 0.254 1.00 75.69 104 ASN A O 1
ATOM 847 N N . ALA A 1 105 ? -5.540 -18.837 -0.137 1.00 81.25 105 ALA A N 1
ATOM 848 C CA . ALA A 1 105 ? -4.988 -18.054 0.958 1.00 81.25 105 ALA A CA 1
ATOM 849 C C . ALA A 1 105 ? -5.851 -18.178 2.217 1.00 81.25 105 ALA A C 1
ATOM 851 O O . ALA A 1 105 ? -7.081 -18.121 2.165 1.00 81.25 105 ALA A O 1
ATOM 852 N N . ALA A 1 106 ? -5.198 -18.291 3.372 1.00 79.19 106 ALA A N 1
ATOM 853 C CA . ALA A 1 106 ? -5.867 -18.034 4.635 1.00 79.19 106 ALA A CA 1
ATOM 854 C C . ALA A 1 106 ? -6.109 -16.522 4.750 1.00 79.19 106 ALA A C 1
ATOM 856 O O . ALA A 1 106 ? -5.169 -15.735 4.688 1.00 79.19 106 ALA A O 1
ATOM 857 N N . LEU A 1 107 ? -7.369 -16.115 4.918 1.00 80.50 107 LEU A N 1
ATOM 858 C CA . LEU A 1 107 ? -7.709 -14.746 5.310 1.00 80.50 107 LEU A CA 1
ATOM 859 C C . LEU A 1 107 ? -7.501 -14.608 6.820 1.00 80.50 107 LEU A C 1
ATOM 861 O O . LEU A 1 107 ? -8.458 -14.606 7.597 1.00 80.50 107 LEU A O 1
ATOM 865 N N . ASP A 1 108 ? -6.238 -14.580 7.232 1.00 80.25 108 ASP A N 1
ATO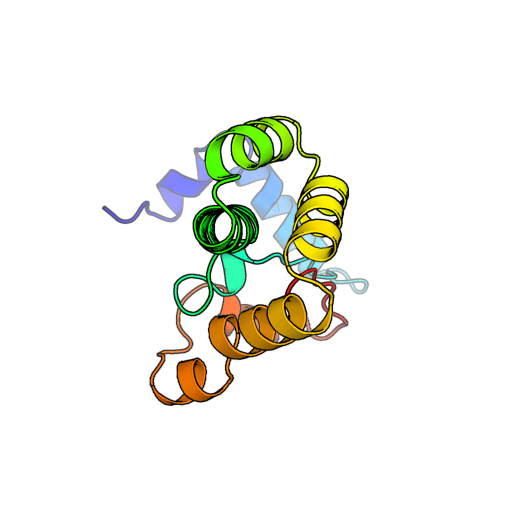M 866 C CA . ASP A 1 108 ? -5.821 -14.397 8.616 1.00 80.25 108 ASP A CA 1
ATOM 867 C C . ASP A 1 108 ? -5.277 -12.977 8.867 1.00 80.25 108 ASP A C 1
ATOM 869 O O . ASP A 1 108 ? -5.341 -12.085 8.019 1.00 80.25 108 ASP A O 1
ATOM 873 N N . GLY A 1 109 ? -4.850 -12.711 10.101 1.00 84.50 109 GLY A N 1
ATOM 874 C CA . GLY A 1 109 ? -4.277 -11.419 10.476 1.00 84.50 109 GLY A CA 1
ATOM 875 C C . GLY A 1 109 ? -5.291 -10.275 10.599 1.00 84.50 109 GLY A C 1
ATOM 876 O O . GLY A 1 109 ? -6.499 -10.474 10.751 1.00 84.50 109 GLY A O 1
ATOM 877 N N . ALA A 1 110 ? -4.774 -9.044 10.589 1.00 87.81 110 ALA A N 1
ATOM 878 C CA . ALA A 1 110 ? -5.539 -7.843 10.928 1.00 87.81 110 ALA A CA 1
ATOM 879 C C . ALA A 1 110 ? -6.689 -7.549 9.947 1.00 87.81 110 ALA A C 1
ATOM 881 O O . ALA A 1 110 ? -7.725 -7.030 10.361 1.00 87.81 110 ALA A O 1
ATOM 882 N N . VAL A 1 111 ? -6.544 -7.908 8.666 1.00 87.69 111 VAL A N 1
ATOM 883 C CA . VAL A 1 111 ? -7.575 -7.674 7.638 1.00 87.69 111 VAL A CA 1
ATOM 884 C C . VAL A 1 111 ? -8.867 -8.427 7.929 1.00 87.69 111 VAL A C 1
ATOM 886 O O . VAL A 1 111 ? -9.951 -7.867 7.778 1.00 87.69 111 VAL A O 1
ATOM 889 N N . SER A 1 112 ? -8.765 -9.638 8.485 1.00 88.38 112 SER A N 1
ATOM 890 C CA . SER A 1 112 ? -9.923 -10.438 8.901 1.00 88.38 112 SER A CA 1
ATOM 891 C C . SER A 1 112 ? -10.725 -9.803 10.050 1.00 88.38 112 SER A C 1
ATOM 893 O O . SER A 1 112 ? -11.894 -10.136 10.266 1.00 88.38 112 SER A O 1
ATOM 895 N N . LEU A 1 113 ? -10.112 -8.870 10.788 1.00 90.12 113 LEU A N 1
ATOM 896 C CA . LEU A 1 113 ? -10.724 -8.182 11.923 1.00 90.12 113 LEU A CA 1
ATOM 897 C C . LEU A 1 113 ? -11.384 -6.859 11.526 1.00 90.12 113 LEU A C 1
ATOM 899 O O . LEU A 1 113 ? -12.229 -6.381 12.281 1.00 90.12 113 LEU A O 1
ATOM 903 N N . LEU A 1 114 ? -11.073 -6.287 10.355 1.00 89.81 114 LEU A N 1
ATOM 904 C CA . LEU A 1 114 ? -11.668 -5.021 9.902 1.00 89.81 114 LEU A CA 1
ATOM 905 C C . LEU A 1 114 ? -13.206 -5.025 9.940 1.00 89.81 114 LEU A C 1
ATOM 907 O O . LEU A 1 114 ? -13.760 -4.087 10.518 1.00 89.81 114 LEU A O 1
ATOM 911 N N . PRO A 1 115 ? -13.913 -6.074 9.460 1.00 88.75 115 PRO A N 1
ATOM 912 C CA . PRO A 1 115 ? -15.378 -6.109 9.515 1.00 88.75 115 PRO A CA 1
ATOM 913 C C . PRO A 1 115 ? -15.947 -6.141 10.940 1.00 88.75 115 PRO A C 1
ATOM 915 O O . PRO A 1 115 ? -17.137 -5.916 11.137 1.00 88.75 115 PRO A O 1
ATOM 918 N N . ARG A 1 116 ? -15.118 -6.459 11.944 1.00 88.81 116 ARG A N 1
ATOM 919 C CA . ARG A 1 116 ? -15.495 -6.451 13.366 1.00 88.81 116 ARG A CA 1
ATOM 920 C C . ARG A 1 116 ? -15.184 -5.117 14.045 1.00 88.81 116 ARG A C 1
ATOM 922 O O . ARG A 1 116 ? -15.745 -4.851 15.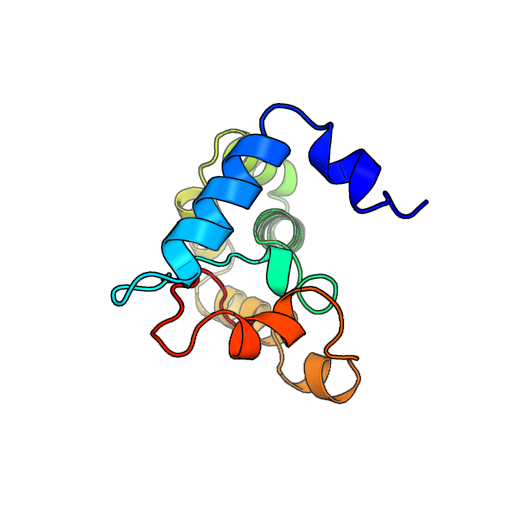104 1.00 88.81 116 ARG A O 1
ATOM 929 N N . LEU A 1 117 ? -14.282 -4.314 13.477 1.00 86.81 117 LEU A N 1
ATOM 930 C CA . LEU A 1 117 ? -13.833 -3.043 14.050 1.00 86.81 117 LEU A CA 1
ATOM 931 C C . LEU A 1 117 ? -14.740 -1.876 13.658 1.00 86.81 117 LEU A C 1
ATOM 933 O O . LEU A 1 117 ? -14.996 -1.006 14.485 1.00 86.81 117 LEU A O 1
ATOM 937 N N . ALA A 1 118 ? -15.240 -1.852 12.423 1.00 84.44 118 ALA A N 1
ATOM 938 C CA . ALA A 1 118 ? -16.101 -0.782 11.936 1.00 84.44 118 ALA A CA 1
ATOM 939 C C . ALA A 1 118 ? -17.263 -1.345 11.112 1.00 84.44 118 ALA A C 1
ATOM 941 O O . ALA A 1 118 ? -17.075 -2.225 10.278 1.00 84.44 118 ALA A O 1
ATOM 942 N N . CYS A 1 119 ? -18.461 -0.795 11.322 1.00 78.62 119 CYS A N 1
ATOM 943 C CA . CYS A 1 119 ? -19.662 -1.121 10.539 1.00 78.62 119 CYS A CA 1
ATOM 944 C C . CYS A 1 119 ? -19.938 -0.096 9.420 1.00 78.62 119 CYS A C 1
ATOM 946 O O . CYS A 1 119 ? -20.967 -0.171 8.752 1.00 78.62 119 CYS A O 1
ATOM 948 N N . GLY A 1 120 ? -19.067 0.907 9.283 1.00 84.88 120 GLY A N 1
ATOM 949 C CA . GLY A 1 120 ? -19.173 1.994 8.315 1.00 84.88 120 GLY A CA 1
ATOM 950 C C . GLY A 1 120 ? -18.286 1.782 7.084 1.00 84.88 120 GLY A C 1
ATOM 951 O O . GLY A 1 120 ? -17.793 0.676 6.857 1.00 84.88 120 GLY A O 1
ATOM 952 N N . PRO A 1 121 ? -18.071 2.834 6.276 1.00 90.94 121 PRO A N 1
ATOM 953 C CA . PRO A 1 121 ? -17.181 2.754 5.127 1.00 90.94 121 PRO A CA 1
ATOM 954 C C . PRO A 1 121 ? -15.740 2.448 5.552 1.00 90.94 121 PRO A C 1
ATOM 956 O O . PRO A 1 121 ? -15.293 2.835 6.632 1.00 90.94 121 PRO A O 1
ATOM 959 N N . VAL A 1 122 ? -15.008 1.800 4.650 1.00 92.94 122 VAL A N 1
ATOM 960 C CA . VAL A 1 122 ? -13.556 1.624 4.716 1.00 92.94 122 VAL A CA 1
ATOM 961 C C . VAL A 1 122 ? -12.962 2.353 3.519 1.00 92.94 122 VAL A C 1
ATOM 963 O O . VAL A 1 122 ? -13.420 2.169 2.392 1.00 92.94 122 VAL A O 1
ATOM 966 N N . ILE A 1 123 ? -11.965 3.196 3.765 1.00 94.62 123 ILE A N 1
ATOM 967 C CA . ILE A 1 123 ? -11.197 3.861 2.713 1.00 94.62 123 ILE A CA 1
ATOM 968 C C . ILE A 1 123 ? -9.967 3.000 2.442 1.00 94.62 123 ILE A C 1
ATOM 970 O O . ILE A 1 123 ? -9.274 2.602 3.379 1.00 94.62 123 ILE A O 1
ATOM 974 N N . THR A 1 124 ? -9.684 2.701 1.177 1.00 93.31 124 THR A N 1
ATOM 975 C CA . THR A 1 124 ? -8.487 1.938 0.824 1.00 93.31 124 THR A CA 1
ATOM 976 C C . THR A 1 124 ? -7.804 2.456 -0.429 1.00 93.31 124 THR A C 1
ATOM 978 O O . THR A 1 124 ? -8.454 2.991 -1.324 1.00 93.31 124 THR A O 1
ATOM 981 N N . THR A 1 125 ? -6.481 2.303 -0.461 1.00 88.81 125 THR A N 1
ATOM 982 C CA . THR A 1 125 ? -5.649 2.477 -1.659 1.00 88.81 125 THR A CA 1
ATOM 983 C C . THR A 1 125 ? -5.320 1.145 -2.332 1.00 88.81 125 THR A C 1
ATOM 985 O O . THR A 1 125 ? -4.509 1.122 -3.254 1.00 88.81 125 THR A O 1
ATOM 988 N N . ASN A 1 126 ? -5.890 0.035 -1.856 1.00 90.88 126 ASN A N 1
ATOM 989 C CA . ASN A 1 126 ? -5.649 -1.294 -2.409 1.00 90.88 126 ASN A CA 1
ATOM 990 C C . ASN A 1 126 ? -6.470 -1.496 -3.676 1.00 90.88 126 ASN A C 1
ATOM 992 O O . ASN A 1 126 ? -7.535 -0.901 -3.844 1.00 90.88 126 ASN A O 1
ATOM 996 N N . PHE A 1 127 ? -5.946 -2.332 -4.565 1.00 88.62 127 PHE A N 1
ATOM 997 C CA . PHE A 1 127 ? -6.630 -2.709 -5.796 1.00 88.62 127 PHE A CA 1
ATOM 998 C C . PHE A 1 127 ? -7.509 -3.958 -5.623 1.00 88.62 127 PHE A C 1
ATOM 1000 O O . PHE A 1 127 ? -8.521 -4.082 -6.312 1.00 88.62 127 PHE A O 1
ATOM 1007 N N . ASP A 1 128 ? -7.111 -4.873 -4.734 1.00 87.38 128 ASP A N 1
ATOM 1008 C CA . ASP A 1 128 ? -7.816 -6.126 -4.429 1.00 87.38 128 ASP A CA 1
ATOM 1009 C C . ASP A 1 128 ? -9.149 -5.960 -3.676 1.00 87.38 128 ASP A C 1
ATOM 1011 O O . ASP A 1 128 ? -9.307 -4.980 -2.911 1.00 87.38 128 ASP A O 1
#

Sequence (128 aa):
MSISFEELMQIGNNQFNFEKLVEQMKSPLNIIPFVGAGMSCPIYPLWETFLLNMAKEVDRYNEISEMLKKGLFEEAAGELINDMGKRDFDDFMEMSFDKKKLQNAALDGAVSLLPRLACGPVITTNFD

Secondary structure (DSSP, 8-state):
-PPPHHHHHTSTTHHHHHHHHHHHHHSTT----EE-GGGTTTTS--HHHHHHHHHHHTT-HHHHHHHHHTT-HHHHHHHHHHHH-HHHHHHHHHHHT-THHHHTS---TGGGGHHHH-SS--EE----

pLDDT: mean 92.8, std 6.06, range [51.5, 98.31]

Foldseek 3Di:
DDQDPVRQPPPDNNVVVVVVLVVQCPDPVHDAAEDEPVLVPPLADHLLVLLLVLCVVQVNNVVLNVCVVVVNSVVSLVVSCVRPNPVVSVVSVCVRPPCVSVVPDDSDDDNVCVVVRDVDHYHYPDPD

Radius of gyration: 18.36 Å; chains: 1; bounding box: 39×31×49 Å

Organism: NCBI:txid2488810